Protein AF-A0A7C3H2G1-F1 (afdb_monomer_lite)

Sequence (149 aa):
TRTRERASVDFISQSWVSRDIPRLVERLEREGRLTHCLIVRAACCGQMPFVESALATKAGIGQRKAALMVHDSGPFGLRALCKQVGIPDMQFRLLHAAVVIYRDMEQKGTYLSKSKFQTLMLERVLSLPITFDESDFEYLLEKLDRVAA

pLDDT: mean 83.0, std 12.26, range [39.34, 94.31]

Foldseek 3Di:
DVPLLVVLLVLLVVCVVDPDLLVSLVVCVVVVNLDLLSLLLSLLQLVVLNNLSNLCVLLVHDSVQSSCLLQPPDLCSLVVSCVSSVPDPLSSVSNNQSSVQSVVVVVVPDPDDSLRSSLSSLVSSLPDPGDDDPSSNVSSVVVNVVSVD

Secondary structure (DSSP, 8-state):
-HHHHHHHHHHHHHHTT-S-HHHHHHHHHHTT---HHHHHHHHHTT-HHHHHHHHHHHHT--HHHHHHHHH-SSHHHHHHHHHHHT--HHHHHHHHHHHHHHHHHHHH-----HHHHHHHHHHHHHTSSSPPPHHHHHHHHHHHHHHH-

Radius of gyration: 14.27 Å; chains: 1; bounding box: 36×35×35 Å

Structure (mmCIF, N/CA/C/O backbone):
data_AF-A0A7C3H2G1-F1
#
_entry.id   AF-A0A7C3H2G1-F1
#
loop_
_atom_site.group_PDB
_atom_site.id
_atom_site.type_symbol
_atom_site.label_atom_id
_atom_site.label_alt_id
_atom_site.label_comp_id
_atom_site.label_asym_id
_atom_site.label_entity_id
_atom_site.label_seq_id
_atom_site.pdbx_PDB_ins_code
_atom_site.Cartn_x
_atom_site.Cartn_y
_atom_site.Cartn_z
_atom_site.occupancy
_atom_site.B_iso_or_equiv
_atom_site.auth_seq_id
_atom_site.auth_comp_id
_atom_site.auth_asym_id
_atom_site.auth_atom_id
_atom_site.pdbx_PDB_model_num
ATOM 1 N N . THR A 1 1 ? 0.326 23.002 8.383 1.00 45.81 1 THR A N 1
ATOM 2 C CA . THR A 1 1 ? -0.075 21.669 7.868 1.00 45.81 1 THR A CA 1
ATOM 3 C C . THR A 1 1 ? 1.095 20.731 7.551 1.00 45.81 1 THR A C 1
ATOM 5 O O . THR A 1 1 ? 0.904 19.532 7.689 1.00 45.81 1 THR A O 1
ATOM 8 N N . ARG A 1 2 ? 2.326 21.229 7.341 1.00 40.78 2 ARG A N 1
ATOM 9 C CA . ARG A 1 2 ? 3.581 20.464 7.104 1.00 40.78 2 ARG A CA 1
ATOM 10 C C . ARG A 1 2 ? 3.999 19.380 8.130 1.00 40.78 2 ARG A C 1
ATOM 12 O O . ARG A 1 2 ? 4.823 18.523 7.827 1.00 40.78 2 ARG A O 1
ATOM 19 N N . THR A 1 3 ? 3.488 19.410 9.366 1.00 39.34 3 THR A N 1
ATOM 20 C CA . THR A 1 3 ? 3.944 18.517 10.460 1.00 39.34 3 THR A CA 1
ATOM 21 C C . THR A 1 3 ? 3.274 17.135 10.446 1.00 39.34 3 THR A C 1
ATOM 23 O O . THR A 1 3 ? 3.861 16.168 10.926 1.00 39.34 3 THR A O 1
ATOM 26 N N . ARG A 1 4 ? 2.069 17.000 9.865 1.00 48.38 4 ARG A N 1
ATOM 27 C CA . ARG A 1 4 ? 1.400 15.688 9.705 1.00 48.38 4 ARG A CA 1
ATOM 28 C C . ARG A 1 4 ? 2.003 14.859 8.565 1.00 48.38 4 ARG A C 1
ATOM 30 O O . ARG A 1 4 ? 2.020 13.633 8.643 1.00 48.38 4 ARG A O 1
ATOM 37 N N . GLU A 1 5 ? 2.540 15.523 7.547 1.00 49.50 5 GLU A N 1
ATOM 38 C CA . GLU A 1 5 ? 3.101 14.875 6.356 1.00 49.50 5 GLU A CA 1
ATOM 39 C C . GLU A 1 5 ? 4.450 14.211 6.641 1.00 49.50 5 GLU A C 1
ATOM 41 O O . GLU A 1 5 ? 4.621 13.038 6.315 1.00 49.50 5 GLU A O 1
ATOM 46 N N . ARG A 1 6 ? 5.356 14.883 7.370 1.00 48.91 6 ARG A N 1
ATOM 47 C CA . ARG A 1 6 ? 6.645 14.290 7.783 1.00 48.91 6 ARG A CA 1
ATOM 48 C C . ARG A 1 6 ? 6.480 13.021 8.614 1.00 48.91 6 ARG A C 1
ATOM 50 O O . ARG A 1 6 ? 7.218 12.062 8.421 1.00 48.91 6 ARG A O 1
ATOM 57 N N . ALA A 1 7 ? 5.472 12.986 9.484 1.00 51.28 7 ALA A N 1
ATOM 58 C CA . ALA A 1 7 ? 5.191 11.802 10.284 1.00 51.28 7 ALA A CA 1
ATOM 59 C C . ALA A 1 7 ? 4.824 10.587 9.408 1.00 51.28 7 ALA A C 1
ATOM 61 O O . ALA A 1 7 ? 5.201 9.469 9.731 1.00 51.28 7 ALA A O 1
ATOM 62 N N . SER A 1 8 ? 4.145 10.797 8.274 1.00 52.31 8 SER A N 1
ATOM 63 C CA . SER A 1 8 ? 3.751 9.715 7.356 1.00 52.31 8 SER A CA 1
ATOM 64 C C . SER A 1 8 ? 4.949 9.102 6.615 1.00 52.31 8 SER A C 1
ATOM 66 O O . SER A 1 8 ? 4.978 7.889 6.397 1.00 52.31 8 SER A O 1
ATOM 68 N N . VAL A 1 9 ? 5.962 9.921 6.295 1.00 55.81 9 VAL A N 1
ATOM 69 C CA . VAL A 1 9 ? 7.225 9.482 5.664 1.00 55.81 9 VAL A CA 1
ATOM 70 C C . VAL A 1 9 ? 7.995 8.522 6.579 1.00 55.81 9 VAL A C 1
ATOM 72 O O . VAL A 1 9 ? 8.530 7.505 6.116 1.00 55.81 9 VAL A O 1
ATOM 75 N N . ASP A 1 10 ? 8.014 8.807 7.883 1.00 63.25 10 ASP A N 1
ATOM 76 C CA . ASP A 1 10 ? 8.674 7.952 8.870 1.00 63.25 10 ASP A CA 1
ATOM 77 C C . ASP A 1 10 ? 7.958 6.609 9.030 1.00 63.25 10 ASP A C 1
ATOM 79 O O . ASP A 1 10 ? 8.630 5.586 9.117 1.00 63.25 10 ASP A O 1
ATOM 83 N N . PHE A 1 11 ? 6.621 6.553 8.990 1.00 65.88 11 PHE A N 1
ATOM 84 C CA . PHE A 1 11 ? 5.900 5.286 9.194 1.00 65.88 11 PHE A CA 1
ATOM 85 C C . PHE A 1 11 ? 6.083 4.281 8.080 1.00 65.88 11 PHE A C 1
ATOM 87 O O . PHE A 1 11 ? 6.281 3.098 8.358 1.00 65.88 11 PHE A O 1
ATOM 94 N N . ILE A 1 12 ? 6.044 4.729 6.825 1.00 65.44 12 ILE A N 1
ATOM 95 C CA . ILE A 1 12 ? 6.283 3.820 5.705 1.00 65.44 12 ILE A CA 1
ATOM 96 C C . ILE A 1 12 ? 7.717 3.311 5.797 1.00 65.44 12 ILE A C 1
ATOM 98 O O . ILE A 1 12 ? 7.925 2.106 5.736 1.00 65.44 12 ILE A O 1
ATOM 102 N N . SER A 1 13 ? 8.688 4.182 6.077 1.00 66.12 13 SER A N 1
ATOM 103 C CA . SER A 1 13 ? 10.087 3.788 6.293 1.00 66.12 13 SER A CA 1
ATOM 104 C C . SER A 1 13 ? 10.243 2.797 7.464 1.00 66.12 13 SER A C 1
ATOM 106 O O . SER A 1 13 ? 10.898 1.769 7.311 1.00 66.12 13 SER A O 1
ATOM 108 N N . GLN A 1 14 ? 9.569 3.031 8.595 1.00 60.91 14 GLN A N 1
ATOM 109 C CA . GLN A 1 14 ? 9.540 2.123 9.750 1.00 60.91 14 GLN A CA 1
ATOM 110 C C . GLN A 1 14 ? 8.861 0.788 9.437 1.00 60.91 14 GLN A C 1
ATOM 112 O O . GLN A 1 14 ? 9.275 -0.236 9.973 1.00 60.91 14 GLN A O 1
ATOM 117 N N . SER A 1 15 ? 7.854 0.756 8.562 1.00 61.00 15 SER A N 1
ATOM 118 C CA . SER A 1 15 ? 7.170 -0.486 8.184 1.00 61.00 15 SER A CA 1
ATOM 119 C C . SER A 1 15 ? 8.086 -1.466 7.443 1.00 61.00 15 SER A C 1
ATOM 121 O O . SER A 1 15 ? 7.897 -2.672 7.565 1.00 61.00 15 SER A O 1
ATOM 123 N N . TRP A 1 16 ? 9.113 -0.971 6.742 1.00 59.59 16 TRP A N 1
ATOM 124 C CA . TRP A 1 16 ? 10.121 -1.807 6.078 1.00 59.59 16 TRP A CA 1
ATOM 125 C C . TRP A 1 16 ? 11.119 -2.444 7.054 1.00 59.59 16 TRP A C 1
ATOM 127 O O . TRP A 1 16 ? 11.763 -3.440 6.711 1.00 59.59 16 TRP A O 1
ATOM 137 N N . VAL A 1 17 ? 11.250 -1.868 8.254 1.00 62.00 17 VAL A N 1
ATOM 138 C CA . VAL A 1 17 ? 12.188 -2.288 9.310 1.00 62.00 17 VAL A CA 1
ATOM 139 C C . VAL A 1 17 ? 11.471 -3.039 10.439 1.00 62.00 17 VAL A C 1
ATOM 141 O O . VAL A 1 17 ? 12.076 -3.879 11.108 1.00 62.00 17 VAL A O 1
ATOM 144 N N . SER A 1 18 ? 10.180 -2.773 10.655 1.00 66.94 18 SER A N 1
ATOM 145 C CA . SER A 1 18 ? 9.389 -3.427 11.696 1.00 66.94 18 SER A CA 1
ATOM 146 C C . SER A 1 18 ? 9.255 -4.920 11.414 1.00 66.94 18 SER A C 1
ATOM 148 O O . SER A 1 18 ? 8.760 -5.331 10.367 1.00 66.94 18 SER A O 1
ATOM 150 N N . ARG A 1 19 ? 9.638 -5.739 12.397 1.00 63.50 19 ARG A N 1
ATOM 151 C CA . ARG A 1 19 ? 9.398 -7.189 12.370 1.00 63.50 19 ARG A CA 1
ATOM 152 C C . ARG A 1 19 ? 7.922 -7.549 12.559 1.00 63.50 19 ARG A C 1
ATOM 154 O O . ARG A 1 19 ? 7.539 -8.668 12.244 1.00 63.50 19 ARG A O 1
ATOM 161 N N . ASP A 1 20 ? 7.113 -6.620 13.072 1.00 80.81 20 ASP A N 1
ATOM 162 C CA . ASP A 1 20 ? 5.705 -6.842 13.400 1.00 80.81 20 ASP A CA 1
ATOM 163 C C . ASP A 1 20 ? 4.843 -5.714 12.813 1.00 80.81 20 ASP A C 1
ATOM 165 O O . ASP A 1 20 ? 4.631 -4.654 13.413 1.00 80.81 20 ASP A O 1
ATOM 169 N N . ILE A 1 21 ? 4.424 -5.915 11.564 1.00 85.56 21 ILE A N 1
ATOM 170 C CA . ILE A 1 21 ? 3.558 -4.992 10.824 1.00 85.56 21 ILE A CA 1
ATOM 171 C C . ILE A 1 21 ? 2.144 -4.929 11.431 1.00 85.56 21 ILE A C 1
ATOM 173 O O . ILE A 1 21 ? 1.655 -3.812 11.611 1.00 85.56 21 ILE A O 1
ATOM 177 N N . PRO A 1 22 ? 1.501 -6.049 11.820 1.00 85.56 22 PRO A N 1
ATOM 178 C CA . PRO A 1 22 ? 0.192 -6.016 12.473 1.00 85.56 22 PRO A CA 1
ATOM 179 C C . PRO A 1 22 ? 0.149 -5.114 13.711 1.00 85.56 22 PRO A C 1
ATOM 181 O O . PRO A 1 22 ? -0.700 -4.226 13.794 1.00 85.56 22 PRO A O 1
ATOM 184 N N . ARG A 1 23 ? 1.119 -5.243 14.629 1.00 86.38 23 ARG A N 1
ATOM 185 C CA . ARG A 1 23 ? 1.177 -4.385 15.828 1.00 86.38 23 ARG A CA 1
ATOM 186 C C . ARG A 1 23 ? 1.439 -2.914 15.513 1.00 86.38 23 ARG A C 1
ATOM 188 O O . ARG A 1 23 ? 1.025 -2.033 16.271 1.00 86.38 23 ARG A O 1
ATOM 195 N N . LEU A 1 24 ? 2.172 -2.619 14.438 1.00 86.25 24 LEU A N 1
ATOM 196 C CA . LEU A 1 24 ? 2.367 -1.242 13.978 1.00 86.25 24 LEU A CA 1
ATOM 197 C C . LEU A 1 24 ? 1.042 -0.649 13.484 1.00 86.25 24 LEU A C 1
ATOM 199 O O . LEU A 1 24 ? 0.695 0.464 13.871 1.00 86.25 24 LEU A O 1
ATOM 203 N N . VAL A 1 25 ? 0.291 -1.402 12.680 1.00 89.94 25 VAL A N 1
ATOM 204 C CA . VAL A 1 25 ? -1.012 -0.982 12.149 1.00 89.94 25 VAL A CA 1
ATOM 205 C C . VAL A 1 25 ? -2.031 -0.760 13.266 1.00 89.94 25 VAL A C 1
ATOM 207 O O . VAL A 1 25 ? -2.674 0.286 13.289 1.00 89.94 25 VAL A O 1
ATOM 210 N N . GLU A 1 26 ? -2.140 -1.682 14.225 1.00 89.12 26 GLU A N 1
ATOM 211 C CA . GLU A 1 26 ? -3.042 -1.535 15.380 1.00 89.12 26 GLU A CA 1
ATOM 212 C C . GLU A 1 26 ? -2.749 -0.263 16.178 1.00 89.12 26 GLU A C 1
ATOM 214 O O . GLU A 1 26 ? -3.657 0.470 16.573 1.00 89.12 26 GLU A O 1
ATOM 219 N N . ARG A 1 27 ? -1.463 0.035 16.387 1.00 87.62 27 ARG A N 1
ATOM 220 C CA . ARG A 1 27 ? -1.034 1.255 17.070 1.00 87.62 27 ARG A CA 1
ATOM 221 C C . ARG A 1 27 ? -1.425 2.504 16.285 1.00 87.62 27 ARG A C 1
ATOM 223 O O . ARG A 1 27 ? -1.947 3.441 16.881 1.00 87.62 27 ARG A O 1
ATOM 230 N N . LEU A 1 28 ? -1.199 2.509 14.971 1.00 88.31 28 LEU A N 1
ATOM 231 C CA . LEU A 1 28 ? -1.560 3.631 14.104 1.00 88.31 28 LEU A CA 1
ATOM 232 C C . LEU A 1 28 ? -3.072 3.860 14.064 1.00 88.31 28 LEU A C 1
ATOM 234 O O . LEU A 1 28 ? -3.499 5.012 14.080 1.00 88.31 28 LEU A O 1
ATOM 238 N N . GLU A 1 29 ? -3.878 2.798 14.043 1.00 89.69 29 GLU A N 1
ATOM 239 C CA . GLU A 1 29 ? -5.338 2.917 14.104 1.00 89.69 29 GLU A CA 1
ATOM 240 C C . GLU A 1 29 ? -5.782 3.480 15.458 1.00 89.69 29 GLU A C 1
ATOM 242 O O . GLU A 1 29 ? -6.544 4.445 15.498 1.00 89.69 29 GLU A O 1
ATOM 247 N N . ARG A 1 30 ? -5.238 2.963 16.570 1.00 89.00 30 ARG A N 1
ATOM 248 C CA . ARG A 1 30 ? -5.543 3.456 17.924 1.00 89.00 30 ARG A CA 1
ATOM 249 C C . ARG A 1 30 ? -5.158 4.924 18.122 1.00 89.00 30 ARG A C 1
ATOM 251 O O . ARG A 1 30 ? -5.831 5.641 18.853 1.00 89.00 30 ARG A O 1
ATOM 258 N N . GLU A 1 31 ? -4.080 5.372 17.486 1.00 88.38 31 GLU A N 1
ATOM 259 C CA . GLU A 1 31 ? -3.632 6.769 17.514 1.00 88.38 31 GLU A CA 1
ATOM 260 C C . GLU A 1 31 ? -4.391 7.672 16.517 1.00 88.38 31 GLU A C 1
ATOM 262 O O . GLU A 1 31 ? -4.139 8.876 16.479 1.00 88.38 31 GLU A O 1
ATOM 267 N N . GLY A 1 32 ? -5.295 7.126 15.691 1.00 85.81 32 GLY A N 1
ATOM 268 C CA . GLY A 1 32 ? -6.013 7.882 14.656 1.00 85.81 32 GLY A CA 1
ATOM 269 C C . GLY A 1 32 ? -5.119 8.337 13.494 1.00 85.81 32 GLY A C 1
ATOM 270 O O . GLY A 1 32 ? -5.404 9.330 12.825 1.00 85.81 32 GLY A O 1
ATOM 271 N N . ARG A 1 33 ? -4.002 7.638 13.271 1.00 88.00 33 ARG A N 1
ATOM 272 C CA . ARG A 1 33 ? -2.953 7.978 12.293 1.00 88.00 33 ARG A CA 1
ATOM 273 C C . ARG A 1 33 ? -2.957 7.076 11.067 1.00 88.00 33 ARG A C 1
ATOM 275 O O . ARG A 1 33 ? -2.256 7.370 10.101 1.00 88.00 33 ARG A O 1
ATOM 282 N N . LEU A 1 34 ? -3.739 6.001 11.085 1.00 88.44 34 LEU A N 1
ATOM 283 C CA . LEU A 1 34 ? -3.952 5.139 9.929 1.00 88.44 34 LEU A CA 1
ATOM 284 C C . LEU A 1 34 ? -4.964 5.783 8.967 1.00 88.44 34 LEU A C 1
ATOM 286 O O . LEU A 1 34 ? -6.148 5.443 8.932 1.00 88.44 34 LEU A O 1
ATOM 290 N N . THR A 1 35 ? -4.488 6.768 8.208 1.00 89.69 35 THR A N 1
ATOM 291 C CA . THR A 1 35 ? -5.292 7.491 7.216 1.00 89.69 35 THR A CA 1
ATOM 292 C C . THR A 1 35 ? -5.363 6.732 5.893 1.00 89.69 35 THR A C 1
ATOM 294 O O . THR A 1 35 ? -4.478 5.940 5.566 1.00 89.69 35 THR A O 1
ATOM 297 N N . HIS A 1 36 ? -6.391 7.004 5.083 1.00 89.94 36 HIS A N 1
ATOM 298 C CA . HIS A 1 36 ? -6.498 6.417 3.743 1.00 89.94 36 HIS A CA 1
ATOM 299 C C . HIS A 1 36 ? -5.307 6.803 2.854 1.00 89.94 36 HIS A C 1
ATOM 301 O O . HIS A 1 36 ? -4.728 5.933 2.209 1.00 89.94 36 HIS A O 1
ATOM 307 N N . CYS A 1 37 ? -4.855 8.061 2.916 1.00 87.00 37 CYS A N 1
ATOM 308 C CA . CYS A 1 37 ? -3.643 8.517 2.230 1.00 87.00 37 CYS A CA 1
ATOM 309 C C . CYS A 1 37 ? -2.402 7.702 2.625 1.00 87.00 37 CYS A C 1
ATOM 311 O O . CYS A 1 37 ? -1.607 7.349 1.760 1.00 87.00 37 CYS A O 1
ATOM 313 N N . LEU A 1 38 ? -2.239 7.346 3.908 1.00 87.75 38 LEU A N 1
ATOM 314 C CA . LEU A 1 38 ? -1.108 6.524 4.354 1.00 87.75 38 LEU A CA 1
ATOM 315 C C . LEU A 1 38 ? -1.138 5.125 3.724 1.00 87.75 38 LEU A C 1
ATOM 317 O O . LEU A 1 38 ? -0.099 4.626 3.296 1.00 87.75 38 LEU A O 1
ATOM 321 N N . ILE A 1 39 ? -2.321 4.511 3.634 1.00 90.56 39 ILE A N 1
ATOM 322 C CA . ILE A 1 39 ? -2.507 3.194 3.005 1.00 90.56 39 ILE A CA 1
ATOM 323 C C . ILE A 1 39 ? -2.142 3.260 1.519 1.00 90.56 39 ILE A C 1
ATOM 325 O O . ILE A 1 39 ? -1.391 2.418 1.030 1.00 90.56 39 ILE A O 1
ATOM 329 N N . VAL A 1 40 ? -2.622 4.285 0.811 1.00 90.06 40 VAL A N 1
ATOM 330 C CA . VAL A 1 40 ? -2.337 4.478 -0.617 1.00 90.06 40 VAL A CA 1
ATOM 331 C C . VAL A 1 40 ? -0.843 4.707 -0.849 1.00 90.06 40 VAL A C 1
ATOM 333 O O . VAL A 1 40 ? -0.236 4.020 -1.664 1.00 90.06 40 VAL A O 1
ATOM 336 N N . ARG A 1 41 ? -0.212 5.599 -0.077 1.00 89.19 41 ARG A N 1
ATOM 337 C CA . ARG A 1 41 ? 1.233 5.869 -0.166 1.00 89.19 41 ARG A CA 1
ATOM 338 C C . ARG A 1 41 ? 2.075 4.626 0.120 1.00 89.19 41 ARG A C 1
ATOM 340 O O . ARG A 1 41 ? 3.087 4.410 -0.547 1.00 89.19 41 ARG A O 1
ATOM 347 N N . ALA A 1 42 ? 1.662 3.795 1.078 1.00 90.31 42 ALA A N 1
ATOM 348 C CA . ALA A 1 42 ? 2.330 2.529 1.368 1.00 90.31 42 ALA A CA 1
ATOM 349 C C . ALA A 1 42 ? 2.243 1.557 0.179 1.00 90.31 42 ALA A C 1
ATOM 351 O O . ALA A 1 42 ? 3.250 0.934 -0.164 1.00 90.31 42 ALA A O 1
ATOM 352 N N . ALA A 1 43 ? 1.087 1.486 -0.489 1.00 91.75 43 ALA A N 1
ATOM 353 C CA . ALA A 1 43 ? 0.914 0.690 -1.703 1.00 91.75 43 ALA A CA 1
ATOM 354 C C . ALA A 1 43 ? 1.797 1.196 -2.850 1.00 91.75 43 ALA A C 1
ATOM 356 O O . ALA A 1 43 ? 2.483 0.399 -3.483 1.00 91.75 43 ALA A O 1
ATOM 357 N N . CYS A 1 44 ? 1.862 2.514 -3.067 1.00 90.50 44 CYS A N 1
ATOM 358 C CA . CYS A 1 44 ? 2.732 3.111 -4.086 1.00 90.50 44 CYS A CA 1
ATOM 359 C C . CYS A 1 44 ? 4.222 2.836 -3.834 1.00 90.50 44 CYS A C 1
ATOM 361 O O . CYS A 1 44 ? 5.006 2.769 -4.771 1.00 90.50 44 CYS A O 1
ATOM 363 N N . CYS A 1 45 ? 4.614 2.646 -2.572 1.00 88.62 45 CYS A N 1
ATOM 364 C CA . CYS A 1 45 ? 5.968 2.234 -2.205 1.00 88.62 45 CYS A CA 1
ATOM 365 C C . CYS A 1 45 ? 6.217 0.723 -2.369 1.00 88.62 45 CYS A C 1
ATOM 367 O O . CYS A 1 45 ? 7.350 0.288 -2.187 1.00 88.62 45 CYS A O 1
ATOM 369 N N . GLY A 1 46 ? 5.187 -0.081 -2.646 1.00 88.62 46 GLY A N 1
ATOM 370 C CA . GLY A 1 46 ? 5.277 -1.541 -2.724 1.00 88.62 46 GLY A CA 1
ATOM 371 C C . GLY A 1 46 ? 5.164 -2.268 -1.384 1.00 88.62 46 GLY A C 1
ATOM 372 O O . GLY A 1 46 ? 5.456 -3.459 -1.322 1.00 88.62 46 GLY A O 1
ATOM 373 N N . GLN A 1 47 ? 4.744 -1.595 -0.307 1.00 89.38 47 GLN A N 1
ATOM 374 C CA . GLN A 1 47 ? 4.628 -2.219 1.013 1.00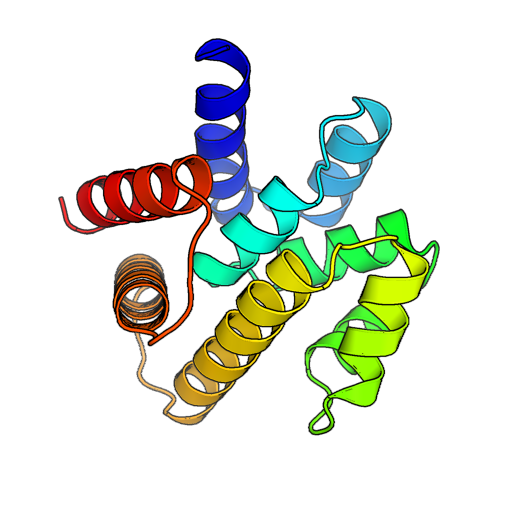 89.38 47 GLN A CA 1
ATOM 375 C C . GLN A 1 47 ? 3.280 -2.930 1.194 1.00 89.38 47 GLN A C 1
ATOM 377 O O . GLN A 1 47 ? 2.435 -2.533 2.002 1.00 89.38 47 GLN A O 1
ATOM 382 N N . MET A 1 48 ? 3.080 -4.014 0.451 1.00 90.62 48 MET A N 1
ATOM 383 C CA . MET A 1 48 ? 1.823 -4.767 0.470 1.00 90.62 48 MET A CA 1
ATOM 384 C C . MET A 1 48 ? 1.455 -5.387 1.825 1.00 90.62 48 MET A C 1
ATOM 386 O O . MET A 1 48 ? 0.301 -5.229 2.227 1.00 90.62 48 MET A O 1
ATOM 390 N N . PRO A 1 49 ? 2.390 -5.951 2.617 1.00 89.94 49 PRO A N 1
ATOM 391 C CA . PRO A 1 49 ? 2.045 -6.491 3.935 1.00 89.94 49 PRO A CA 1
ATOM 392 C C . PRO A 1 49 ? 1.437 -5.449 4.891 1.00 89.94 49 PRO A C 1
ATOM 394 O O . PRO A 1 49 ? 0.581 -5.771 5.720 1.00 89.94 49 PRO A O 1
ATOM 397 N N . PHE A 1 50 ? 1.850 -4.179 4.768 1.00 91.06 50 PHE A N 1
ATOM 398 C CA . PHE A 1 50 ? 1.251 -3.073 5.520 1.00 91.06 50 PHE A CA 1
ATOM 399 C C . PHE A 1 50 ? -0.149 -2.745 5.013 1.00 91.06 50 PHE A C 1
ATOM 401 O O . PHE A 1 50 ? -1.055 -2.586 5.823 1.00 91.06 50 PHE A O 1
ATOM 408 N N . VAL A 1 51 ? -0.338 -2.670 3.694 1.00 92.38 51 VAL A N 1
ATOM 409 C CA . VAL A 1 51 ? -1.637 -2.376 3.068 1.00 92.38 51 VAL A CA 1
ATOM 410 C C . VAL A 1 51 ? -2.676 -3.429 3.446 1.00 92.38 51 VAL A C 1
ATOM 412 O O . VAL A 1 51 ? -3.780 -3.084 3.858 1.00 92.38 51 VAL A O 1
ATOM 415 N N . GLU A 1 52 ? -2.312 -4.708 3.373 1.00 93.25 52 GLU A N 1
ATOM 416 C CA . GLU A 1 52 ? -3.177 -5.829 3.749 1.00 93.25 52 GLU A CA 1
ATOM 417 C C . GLU A 1 52 ? -3.579 -5.757 5.221 1.00 93.25 52 GLU A C 1
ATOM 419 O O . GLU A 1 52 ? -4.762 -5.858 5.546 1.00 93.25 52 GLU A O 1
ATOM 424 N N . SER A 1 53 ? -2.604 -5.527 6.105 1.00 92.62 53 SER A N 1
ATOM 425 C CA . SER A 1 53 ? -2.848 -5.392 7.542 1.00 92.62 53 SER A CA 1
ATOM 426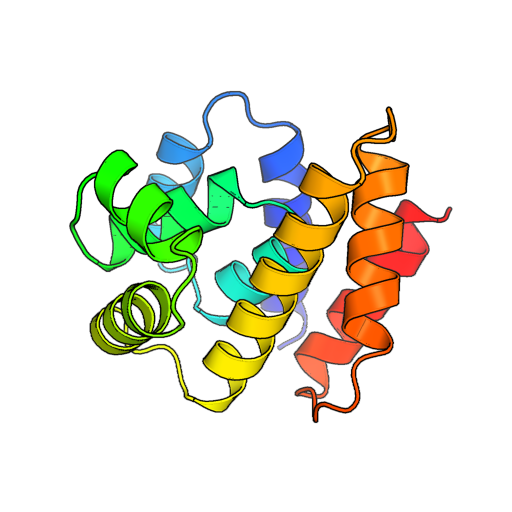 C C . SER A 1 53 ? -3.715 -4.169 7.846 1.00 92.62 53 SER A C 1
ATOM 428 O O . SER A 1 53 ? -4.666 -4.265 8.614 1.00 92.62 53 SER A O 1
ATOM 430 N N . ALA A 1 54 ? -3.443 -3.032 7.203 1.00 92.69 54 ALA A N 1
ATOM 431 C CA . ALA A 1 54 ? -4.203 -1.801 7.368 1.00 92.69 54 ALA A CA 1
ATOM 432 C C . ALA A 1 54 ? -5.661 -1.966 6.938 1.00 92.69 54 ALA A C 1
ATOM 434 O O . ALA A 1 54 ? -6.570 -1.626 7.693 1.00 92.69 54 ALA A O 1
ATOM 435 N N . LEU A 1 55 ? -5.897 -2.527 5.753 1.00 93.25 55 LEU A N 1
ATOM 436 C CA . LEU A 1 55 ? -7.249 -2.771 5.265 1.00 93.25 55 LEU A CA 1
ATOM 437 C C . LEU A 1 55 ? -7.972 -3.824 6.114 1.00 93.25 55 LEU A C 1
ATOM 439 O O . LEU A 1 55 ? -9.158 -3.655 6.381 1.00 93.25 55 LEU A O 1
ATOM 443 N N . ALA A 1 56 ? -7.271 -4.859 6.590 1.00 94.31 56 ALA A N 1
ATOM 444 C CA . ALA A 1 56 ? -7.827 -5.848 7.512 1.00 94.31 56 ALA A CA 1
ATOM 445 C C . ALA A 1 56 ? -8.320 -5.195 8.811 1.00 94.31 56 ALA A C 1
ATOM 447 O O . ALA A 1 56 ? -9.477 -5.382 9.190 1.00 94.31 56 ALA A O 1
ATOM 448 N N . THR A 1 57 ? -7.470 -4.383 9.448 1.00 93.44 57 THR A N 1
ATOM 449 C CA . THR A 1 57 ? -7.796 -3.672 10.689 1.00 93.44 57 THR A CA 1
ATOM 450 C C . THR A 1 57 ? -8.958 -2.704 10.487 1.00 93.44 57 THR A C 1
ATOM 452 O O . THR A 1 57 ? -9.910 -2.747 11.261 1.00 93.44 57 THR A O 1
ATOM 455 N N . LYS A 1 58 ? -8.943 -1.878 9.430 1.00 92.62 58 LYS A N 1
ATOM 456 C CA . LYS A 1 58 ? -10.021 -0.899 9.201 1.00 92.62 58 LYS A CA 1
ATOM 457 C C . LYS A 1 58 ? -11.347 -1.533 8.786 1.00 92.62 58 LYS A C 1
ATOM 459 O O . LYS A 1 58 ? -12.399 -0.995 9.109 1.00 92.62 58 LYS A O 1
ATOM 464 N N . ALA A 1 59 ? -11.317 -2.658 8.072 1.00 92.00 59 ALA A N 1
ATOM 465 C CA . ALA A 1 59 ? -12.528 -3.377 7.680 1.00 92.00 59 ALA A CA 1
ATOM 466 C C . ALA A 1 59 ? -13.031 -4.350 8.763 1.00 92.00 59 ALA A C 1
ATOM 468 O O . ALA A 1 59 ? -14.122 -4.899 8.617 1.00 92.00 59 ALA A O 1
ATOM 469 N N . GLY A 1 60 ? -12.257 -4.598 9.825 1.00 92.44 60 GLY A N 1
ATOM 470 C CA . GLY A 1 60 ? -12.603 -5.580 10.855 1.00 92.44 60 GLY A CA 1
ATOM 471 C C . GLY A 1 60 ? -12.640 -7.019 10.329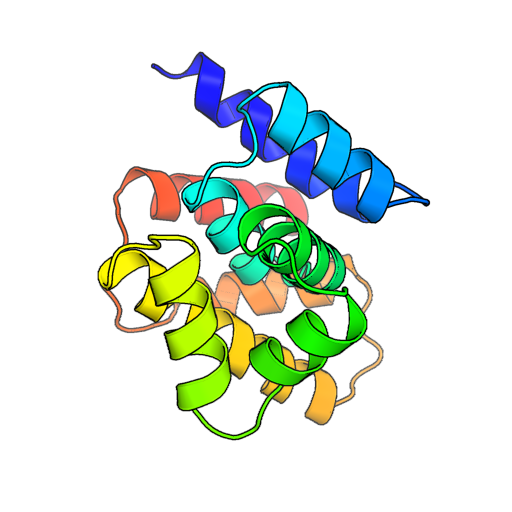 1.00 92.44 60 GLY A C 1
ATOM 472 O O . GLY A 1 60 ? -13.450 -7.826 10.780 1.00 92.44 60 GLY A O 1
ATOM 473 N N . ILE A 1 61 ? -11.798 -7.346 9.343 1.00 93.25 61 ILE A N 1
ATOM 474 C CA . ILE A 1 61 ? -11.710 -8.688 8.748 1.00 93.25 61 ILE A CA 1
ATOM 475 C C . ILE A 1 61 ? -10.355 -9.333 9.050 1.00 93.25 61 ILE A C 1
ATOM 477 O O . ILE A 1 61 ? -9.373 -8.657 9.337 1.00 93.25 61 ILE A O 1
ATOM 481 N N . GLY A 1 62 ? -10.274 -10.661 8.949 1.00 91.25 62 GLY A N 1
ATOM 482 C CA . GLY A 1 62 ? -9.004 -11.370 9.122 1.00 91.25 62 GLY A CA 1
ATOM 483 C C . GLY A 1 62 ? -7.979 -11.022 8.033 1.00 91.25 62 GLY A C 1
ATOM 484 O O . GLY A 1 62 ? -8.337 -10.890 6.861 1.00 91.25 62 GLY A O 1
ATOM 485 N N . GLN A 1 63 ? -6.693 -10.963 8.399 1.00 88.50 63 GLN A N 1
ATOM 486 C CA . GLN A 1 63 ? -5.583 -10.622 7.491 1.00 88.50 63 GLN A CA 1
ATOM 487 C C . GLN A 1 63 ? -5.559 -11.477 6.224 1.00 88.50 63 GLN A C 1
ATOM 489 O O . GLN A 1 63 ? -5.453 -10.952 5.123 1.00 88.50 63 GLN A O 1
ATOM 494 N N . ARG A 1 64 ? -5.757 -12.795 6.360 1.00 89.00 64 ARG A N 1
ATOM 495 C CA . ARG A 1 64 ? -5.801 -13.712 5.213 1.00 89.00 64 ARG A CA 1
ATOM 496 C C . ARG A 1 64 ? -6.915 -13.357 4.225 1.00 89.00 64 ARG A C 1
ATOM 498 O O . ARG A 1 64 ? -6.723 -13.479 3.022 1.00 89.00 64 ARG A O 1
ATOM 505 N N . LYS A 1 65 ? -8.071 -12.905 4.723 1.00 90.19 65 LYS A N 1
ATOM 506 C CA . LYS A 1 65 ? -9.191 -12.474 3.877 1.00 90.19 65 LYS A CA 1
ATOM 507 C C . LYS A 1 65 ? -8.862 -11.159 3.171 1.00 90.19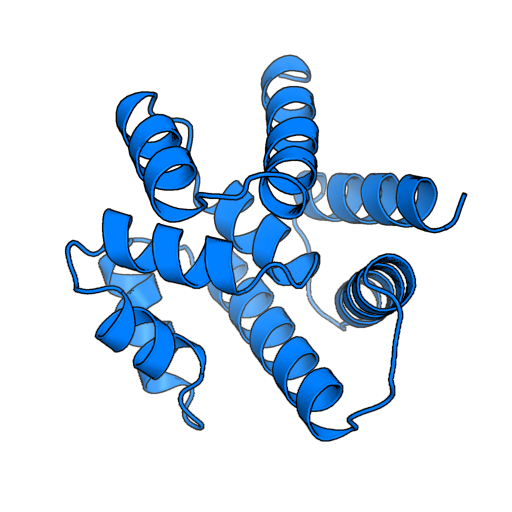 65 LYS A C 1
ATOM 509 O O . LYS A 1 65 ? -9.115 -11.051 1.978 1.00 90.19 65 LYS A O 1
ATOM 514 N N . ALA A 1 66 ? -8.270 -10.198 3.880 1.00 91.38 66 ALA A N 1
ATOM 515 C CA . ALA A 1 66 ? -7.828 -8.943 3.278 1.00 91.38 66 ALA A CA 1
ATOM 516 C C . ALA A 1 66 ? -6.775 -9.179 2.185 1.00 91.38 66 ALA A C 1
ATOM 518 O O . ALA A 1 66 ? -6.943 -8.678 1.080 1.00 91.38 66 ALA A O 1
ATOM 519 N N . ALA A 1 67 ? -5.762 -10.008 2.449 1.00 90.12 67 ALA A N 1
ATOM 520 C CA . ALA A 1 67 ? -4.737 -10.371 1.473 1.00 90.12 67 ALA A CA 1
ATOM 521 C C . ALA A 1 67 ? -5.338 -11.001 0.208 1.00 90.12 67 ALA A C 1
ATOM 523 O O . ALA A 1 67 ? -4.998 -10.598 -0.901 1.00 90.12 67 ALA A O 1
ATOM 524 N N . LEU A 1 68 ? -6.299 -11.921 0.364 1.00 90.88 68 LEU A N 1
ATOM 525 C CA . LEU A 1 68 ? -7.023 -12.495 -0.772 1.00 90.88 68 LEU A CA 1
ATOM 526 C C . LEU A 1 68 ? -7.776 -11.430 -1.572 1.00 90.88 68 LEU A C 1
ATOM 528 O O . LEU A 1 68 ? -7.698 -11.440 -2.789 1.00 90.88 68 LEU A O 1
ATOM 532 N N . MET A 1 69 ? -8.478 -10.505 -0.913 1.00 90.56 69 MET A N 1
ATOM 533 C CA . MET A 1 69 ? -9.234 -9.446 -1.596 1.00 90.56 69 MET A CA 1
ATOM 534 C C . MET A 1 69 ? -8.331 -8.419 -2.290 1.00 90.56 69 MET A C 1
ATOM 536 O O . MET A 1 69 ? -8.719 -7.873 -3.320 1.00 90.56 69 MET A O 1
ATOM 540 N N . VAL A 1 70 ? -7.154 -8.143 -1.725 1.00 89.75 70 VAL A N 1
ATOM 541 C CA . VAL A 1 70 ? -6.165 -7.210 -2.280 1.00 89.75 70 VAL A CA 1
ATOM 542 C C . VAL A 1 70 ? -5.490 -7.804 -3.513 1.00 89.75 70 VAL A C 1
ATOM 544 O O . VAL A 1 70 ? -5.368 -7.117 -4.522 1.00 89.75 70 VAL A O 1
ATOM 547 N N . HIS A 1 71 ? -5.091 -9.075 -3.454 1.00 87.31 71 HIS A N 1
ATOM 548 C CA . HIS A 1 71 ? -4.390 -9.754 -4.551 1.00 87.31 71 HIS A CA 1
ATOM 549 C C . HIS A 1 71 ? -5.313 -10.499 -5.515 1.00 87.31 71 HIS A C 1
ATOM 551 O O . HIS A 1 71 ? -4.827 -11.134 -6.455 1.00 87.31 71 HIS A O 1
ATOM 557 N N . ASP A 1 72 ? -6.629 -10.422 -5.308 1.00 83.69 72 ASP A N 1
ATOM 558 C CA . ASP A 1 72 ? -7.606 -11.041 -6.196 1.00 83.69 72 ASP A CA 1
ATOM 559 C C . ASP A 1 72 ? -7.394 -10.569 -7.641 1.00 83.69 72 ASP A C 1
ATOM 561 O O . ASP A 1 72 ? -7.042 -9.420 -7.916 1.00 83.69 72 ASP A O 1
ATOM 565 N N . SER A 1 73 ? -7.572 -11.471 -8.601 1.00 65.12 73 SER A N 1
ATOM 566 C CA . SER A 1 73 ? -7.362 -11.155 -10.020 1.00 65.12 73 SER A CA 1
ATOM 567 C C . SER A 1 73 ? -8.446 -10.240 -10.589 1.00 65.12 73 SER A C 1
ATOM 569 O O . SER A 1 73 ? -8.230 -9.625 -11.630 1.00 65.12 73 SER A O 1
ATOM 571 N N . GLY A 1 74 ? -9.582 -10.110 -9.898 1.00 70.69 74 GLY A N 1
ATOM 572 C CA . GLY A 1 74 ? -10.652 -9.183 -10.248 1.00 70.69 74 GLY A CA 1
ATOM 573 C C . GLY A 1 74 ? -10.604 -7.857 -9.471 1.00 70.69 74 GLY A C 1
ATOM 574 O O . GLY A 1 74 ? -10.156 -7.811 -8.327 1.00 70.69 74 GLY A O 1
ATOM 575 N N . PRO A 1 75 ? -11.171 -6.769 -10.028 1.00 69.50 75 PRO A N 1
ATOM 576 C CA . PRO A 1 75 ? -11.243 -5.474 -9.344 1.00 69.50 75 PRO A CA 1
ATOM 577 C C . PRO A 1 75 ? -12.251 -5.462 -8.180 1.00 69.50 75 PRO A C 1
ATOM 579 O O . PRO A 1 75 ? -12.297 -4.509 -7.401 1.00 69.50 75 PRO A O 1
ATOM 582 N N . PHE A 1 76 ? -13.106 -6.484 -8.072 1.00 82.75 76 PHE A N 1
ATOM 583 C CA . PHE A 1 76 ? -14.246 -6.490 -7.157 1.00 82.75 76 PHE A CA 1
ATOM 584 C C . PHE A 1 76 ? -13.850 -6.693 -5.695 1.00 82.75 76 PHE A C 1
ATOM 586 O O . PHE A 1 76 ? -14.437 -6.037 -4.836 1.00 82.75 76 PHE A O 1
ATOM 593 N N . GLY A 1 77 ? -12.846 -7.534 -5.414 1.00 86.31 77 GLY A N 1
ATOM 594 C CA . GLY A 1 77 ? -12.348 -7.765 -4.056 1.00 86.31 77 GLY A CA 1
ATOM 595 C C . GLY A 1 77 ? -11.829 -6.471 -3.433 1.00 86.31 77 GLY A C 1
ATOM 596 O O . GLY A 1 77 ? -12.385 -5.974 -2.451 1.00 86.31 77 GLY A O 1
ATOM 597 N N . LEU A 1 78 ? -10.831 -5.857 -4.070 1.00 89.06 78 LEU A N 1
ATOM 598 C CA . LEU A 1 78 ? -10.257 -4.600 -3.600 1.00 89.06 78 LEU A CA 1
ATOM 599 C C . LEU A 1 78 ? -11.301 -3.477 -3.553 1.00 89.06 78 LEU A C 1
ATOM 601 O O . LEU A 1 78 ? -11.355 -2.731 -2.579 1.00 89.06 78 LEU A O 1
ATOM 605 N N . ARG A 1 79 ? -12.182 -3.367 -4.558 1.00 90.44 79 ARG A N 1
ATOM 606 C CA . ARG A 1 79 ? -13.218 -2.321 -4.576 1.00 90.44 79 ARG A CA 1
ATOM 607 C C . ARG A 1 79 ? -14.226 -2.469 -3.441 1.00 90.44 79 ARG A C 1
ATOM 609 O O . ARG A 1 79 ? -14.599 -1.463 -2.842 1.00 90.44 79 ARG A O 1
ATOM 616 N N . ALA A 1 80 ? -14.673 -3.688 -3.143 1.00 90.81 80 ALA A N 1
ATOM 617 C CA . ALA A 1 80 ? -15.583 -3.942 -2.029 1.00 90.81 80 ALA A CA 1
ATOM 618 C C . ALA A 1 80 ? -14.930 -3.575 -0.690 1.00 90.81 80 ALA A C 1
ATOM 620 O O . ALA A 1 80 ? -15.549 -2.900 0.132 1.00 90.81 80 ALA A O 1
ATOM 621 N N . LEU A 1 81 ? -13.657 -3.940 -0.517 1.00 91.19 81 LEU A N 1
ATOM 622 C CA . LEU A 1 81 ? -12.884 -3.623 0.680 1.00 91.19 81 LEU A CA 1
ATOM 623 C C . LEU A 1 81 ? -12.690 -2.109 0.852 1.00 91.19 81 LEU A C 1
ATOM 625 O O . LEU A 1 81 ? -12.959 -1.562 1.919 1.00 91.19 81 LEU A O 1
ATOM 629 N N . CYS A 1 82 ? -12.308 -1.409 -0.216 1.00 91.69 82 CYS A N 1
ATOM 630 C CA . CYS A 1 82 ? -12.140 0.043 -0.206 1.00 91.69 82 CYS A CA 1
ATOM 631 C C . CYS A 1 82 ? -13.448 0.779 0.095 1.00 91.69 82 CYS A C 1
ATOM 633 O O . CYS A 1 82 ? -13.441 1.725 0.882 1.00 91.69 82 CYS A O 1
ATOM 635 N N . LYS A 1 83 ? -14.578 0.319 -0.458 1.00 91.94 83 LYS A N 1
ATOM 636 C CA . LYS A 1 83 ? -15.903 0.866 -0.130 1.00 91.94 83 LYS A CA 1
ATOM 637 C C . LYS A 1 83 ? -16.261 0.670 1.341 1.00 91.94 83 LYS A C 1
ATOM 639 O O . LYS A 1 83 ? -16.754 1.603 1.961 1.00 91.94 83 LYS A O 1
ATOM 644 N N . GLN A 1 84 ? -15.988 -0.508 1.900 1.00 91.44 84 GLN A N 1
ATOM 645 C CA . GLN A 1 84 ? -16.251 -0.801 3.311 1.00 91.44 84 GLN A CA 1
ATOM 646 C C . GLN A 1 84 ? -15.428 0.093 4.253 1.00 91.44 84 GLN A C 1
ATOM 648 O O . GLN A 1 84 ? -15.929 0.523 5.286 1.00 91.44 84 GLN A O 1
ATOM 653 N N . VAL A 1 85 ? -14.183 0.402 3.883 1.00 92.19 85 VAL A N 1
ATOM 654 C CA . VAL A 1 85 ? -13.274 1.263 4.662 1.00 92.19 85 VAL A CA 1
ATOM 655 C C . VAL A 1 85 ? -13.501 2.764 4.388 1.00 92.19 85 VAL A C 1
ATOM 657 O O . VAL A 1 85 ? -12.918 3.616 5.060 1.00 92.19 85 VAL A O 1
ATOM 660 N N . GLY A 1 86 ? -14.352 3.113 3.418 1.00 92.06 86 GLY A N 1
ATOM 661 C CA . GLY A 1 86 ? -14.658 4.499 3.055 1.00 92.06 86 GLY A CA 1
ATOM 662 C C . GLY A 1 86 ? -13.548 5.203 2.268 1.00 92.06 86 GLY A C 1
ATOM 663 O O . GLY A 1 86 ? -13.410 6.418 2.373 1.00 92.06 86 GLY A O 1
ATOM 664 N N . ILE A 1 87 ? -12.740 4.461 1.504 1.00 90.12 87 ILE A N 1
ATOM 665 C CA . ILE A 1 87 ? -11.711 5.041 0.630 1.00 90.12 87 ILE A CA 1
ATOM 666 C C . ILE A 1 87 ? -12.395 5.759 -0.553 1.00 90.12 87 ILE A C 1
ATOM 668 O O . ILE A 1 87 ? -13.174 5.121 -1.267 1.00 90.12 87 ILE A O 1
ATOM 672 N N . PRO A 1 88 ? -12.095 7.049 -0.806 1.00 89.56 88 PRO A N 1
ATOM 673 C CA . PRO A 1 88 ? -12.625 7.789 -1.951 1.00 89.56 88 PRO A CA 1
ATOM 674 C C . PRO A 1 88 ? -12.229 7.180 -3.303 1.00 89.56 88 PRO A C 1
ATOM 676 O O . PRO A 1 88 ? -11.132 6.644 -3.456 1.00 89.56 88 PRO A O 1
ATOM 679 N N . ASP A 1 89 ? -13.068 7.356 -4.329 1.00 87.12 89 ASP A N 1
ATOM 680 C CA . ASP A 1 89 ? -12.849 6.768 -5.662 1.00 87.12 89 ASP A CA 1
ATOM 681 C C . ASP A 1 89 ? -11.508 7.168 -6.304 1.00 87.12 89 ASP A C 1
ATOM 683 O O . ASP A 1 89 ? -10.881 6.358 -6.989 1.00 87.12 89 ASP A O 1
ATOM 687 N N . MET A 1 90 ? -11.043 8.402 -6.077 1.00 85.31 90 MET A N 1
ATOM 688 C CA . MET A 1 90 ? -9.737 8.862 -6.568 1.00 85.31 90 MET A CA 1
ATOM 689 C C . MET A 1 90 ? -8.588 8.054 -5.945 1.00 85.31 90 MET A C 1
ATOM 691 O O . MET A 1 90 ? -7.738 7.525 -6.658 1.00 85.31 90 MET A O 1
ATOM 695 N N . GLN A 1 91 ? -8.608 7.888 -4.621 1.00 87.06 91 GLN A N 1
ATOM 696 C CA . GLN A 1 91 ? -7.613 7.110 -3.880 1.00 87.06 91 GLN A CA 1
ATOM 697 C C . GLN A 1 91 ? -7.697 5.616 -4.205 1.00 87.06 91 GLN A C 1
ATOM 699 O O . GLN A 1 91 ? -6.672 4.943 -4.287 1.00 87.06 91 GLN A O 1
ATOM 704 N N . PHE A 1 92 ? -8.904 5.103 -4.460 1.00 90.06 92 PHE A N 1
ATOM 705 C CA . PHE A 1 92 ? -9.098 3.739 -4.939 1.00 90.06 92 PHE A CA 1
ATOM 706 C C . PHE A 1 92 ? -8.399 3.500 -6.281 1.00 90.06 92 PHE A C 1
ATOM 708 O O . PHE A 1 92 ? -7.736 2.477 -6.426 1.00 90.06 92 PHE A O 1
ATOM 715 N N . ARG A 1 93 ? -8.503 4.425 -7.250 1.00 89.19 93 ARG A N 1
ATOM 716 C CA . ARG A 1 93 ? -7.817 4.279 -8.549 1.00 89.19 93 ARG A CA 1
ATOM 717 C C . ARG A 1 93 ? -6.305 4.175 -8.380 1.00 89.19 93 ARG A C 1
ATOM 719 O O . ARG A 1 93 ? -5.696 3.297 -8.986 1.00 89.19 93 ARG A O 1
ATOM 726 N N . LEU A 1 94 ? -5.728 5.031 -7.537 1.00 89.50 94 LEU A N 1
ATOM 727 C CA . LEU A 1 94 ? -4.294 5.025 -7.257 1.00 89.50 94 LEU A CA 1
ATOM 728 C C . LEU A 1 94 ? -3.864 3.732 -6.544 1.00 89.50 94 LEU A C 1
ATOM 730 O O . LEU A 1 94 ? -2.920 3.075 -6.976 1.00 89.50 94 LEU A O 1
ATOM 734 N N . LEU A 1 95 ? -4.606 3.312 -5.515 1.00 91.12 95 LEU A N 1
ATOM 735 C CA . LEU A 1 95 ? -4.362 2.057 -4.801 1.00 91.12 95 LEU A CA 1
ATOM 736 C C . LEU A 1 95 ? -4.458 0.838 -5.727 1.00 91.12 95 LEU A C 1
ATOM 738 O O . LEU A 1 95 ? -3.575 -0.014 -5.719 1.00 91.12 95 LEU A O 1
ATOM 742 N N . HIS A 1 96 ? -5.506 0.762 -6.54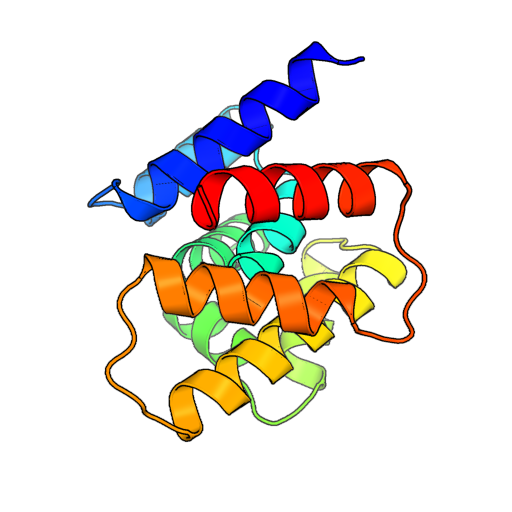6 1.00 91.62 96 HIS A N 1
ATOM 743 C CA . HIS A 1 96 ? -5.692 -0.315 -7.514 1.00 91.62 96 HIS A CA 1
ATOM 744 C C . HIS A 1 96 ? -4.537 -0.368 -8.518 1.00 91.62 96 HIS A C 1
ATOM 746 O O . HIS A 1 96 ? -3.991 -1.441 -8.764 1.00 91.62 96 HIS A O 1
ATOM 752 N N . ALA A 1 97 ? -4.123 0.777 -9.065 1.00 91.00 97 ALA A N 1
ATOM 753 C CA . ALA A 1 97 ? -3.002 0.828 -9.996 1.00 91.00 97 ALA A CA 1
ATOM 754 C C . ALA A 1 97 ? -1.684 0.379 -9.341 1.00 91.00 97 ALA A C 1
ATOM 756 O O . ALA A 1 97 ? -0.955 -0.416 -9.931 1.00 91.00 97 ALA A O 1
ATOM 757 N N . ALA A 1 98 ? -1.416 0.805 -8.102 1.00 92.12 98 ALA A N 1
ATOM 758 C CA . ALA A 1 98 ? -0.248 0.362 -7.344 1.00 92.12 98 ALA A CA 1
ATOM 759 C C . ALA A 1 98 ? -0.250 -1.159 -7.102 1.00 92.12 98 ALA A C 1
ATOM 761 O O . ALA A 1 98 ? 0.773 -1.810 -7.293 1.00 92.12 98 ALA A O 1
ATOM 762 N N . VAL A 1 99 ? -1.400 -1.749 -6.757 1.00 92.25 99 VAL A N 1
ATOM 763 C CA . VAL A 1 99 ? -1.545 -3.207 -6.585 1.00 92.25 99 VAL A CA 1
ATOM 764 C C . VAL A 1 99 ? -1.297 -3.958 -7.896 1.00 92.25 99 VAL A C 1
ATOM 766 O O . VAL A 1 99 ? -0.616 -4.983 -7.901 1.00 92.25 99 VAL A O 1
ATOM 769 N N . VAL A 1 100 ? -1.814 -3.453 -9.018 1.00 91.38 100 VAL A N 1
ATOM 770 C CA . VAL A 1 100 ? -1.580 -4.050 -10.343 1.00 91.38 100 VAL A CA 1
ATOM 771 C C . VAL A 1 100 ? -0.093 -4.010 -10.705 1.00 91.38 100 VAL A C 1
ATOM 773 O O . VAL A 1 100 ? 0.453 -5.029 -11.126 1.00 91.38 100 VAL A O 1
ATOM 776 N N . ILE A 1 101 ? 0.577 -2.873 -10.488 1.00 91.62 101 ILE A N 1
ATOM 777 C CA . ILE A 1 101 ? 2.022 -2.724 -10.717 1.00 91.62 101 ILE A CA 1
ATOM 778 C C . ILE A 1 101 ? 2.816 -3.687 -9.831 1.00 91.62 101 ILE A C 1
ATOM 780 O O . ILE A 1 101 ? 3.696 -4.387 -10.326 1.00 91.62 101 ILE A O 1
ATOM 784 N N . TYR A 1 102 ? 2.486 -3.759 -8.539 1.00 91.88 102 TYR A N 1
ATOM 785 C CA . TYR A 1 102 ? 3.139 -4.665 -7.598 1.00 91.88 102 TYR A CA 1
ATOM 786 C C . TYR A 1 102 ? 3.065 -6.119 -8.072 1.00 91.88 102 TYR A C 1
ATOM 788 O O . TYR A 1 102 ? 4.074 -6.819 -8.098 1.00 91.88 102 TYR A O 1
ATOM 796 N N . ARG A 1 103 ? 1.882 -6.562 -8.510 1.00 89.38 103 ARG A N 1
ATOM 797 C CA . ARG A 1 103 ? 1.678 -7.925 -9.015 1.00 89.38 103 ARG A CA 1
ATOM 798 C C . ARG A 1 103 ? 2.467 -8.201 -10.289 1.00 89.38 103 ARG A C 1
ATOM 800 O O . ARG A 1 103 ? 3.067 -9.265 -10.393 1.00 89.38 103 ARG A O 1
ATOM 807 N N . ASP A 1 104 ? 2.485 -7.262 -11.232 1.00 89.81 104 ASP A N 1
ATOM 808 C CA . ASP A 1 104 ? 3.291 -7.376 -12.454 1.00 89.81 104 ASP A CA 1
ATOM 809 C C . ASP A 1 104 ? 4.790 -7.499 -12.124 1.00 89.81 104 ASP A C 1
ATOM 811 O O . ASP A 1 104 ? 5.507 -8.300 -12.723 1.00 89.81 104 ASP A O 1
ATOM 815 N N . MET A 1 105 ? 5.260 -6.760 -11.116 1.00 88.75 105 MET A N 1
ATOM 816 C CA . MET A 1 105 ? 6.645 -6.809 -10.645 1.00 88.75 105 MET A CA 1
ATOM 817 C C . MET A 1 105 ? 7.000 -8.124 -9.949 1.00 88.75 105 MET A C 1
ATOM 819 O O . MET A 1 105 ? 8.039 -8.705 -10.262 1.00 88.75 105 MET A O 1
ATOM 823 N N . GLU A 1 106 ? 6.140 -8.610 -9.053 1.00 86.06 106 GLU A N 1
ATOM 824 C CA . GLU A 1 106 ? 6.299 -9.911 -8.389 1.00 86.06 106 GLU A CA 1
ATOM 825 C C . GLU A 1 106 ? 6.306 -11.061 -9.407 1.00 86.06 106 GLU A C 1
ATOM 827 O O . GLU A 1 106 ? 7.150 -11.951 -9.332 1.00 86.06 106 GLU A O 1
ATOM 832 N N . GLN A 1 107 ? 5.417 -11.020 -10.407 1.00 83.94 107 GLN A N 1
ATOM 833 C CA . GLN A 1 107 ? 5.339 -12.041 -11.460 1.00 83.94 107 GLN A CA 1
ATOM 834 C C . GLN A 1 107 ? 6.571 -12.051 -12.370 1.00 83.94 107 GLN A C 1
ATOM 836 O O . GLN A 1 107 ? 7.024 -13.120 -12.776 1.00 83.94 107 GLN A O 1
ATOM 841 N N . LYS A 1 108 ? 7.130 -10.876 -12.687 1.00 81.06 108 LYS A N 1
ATOM 842 C CA . LYS A 1 108 ? 8.359 -10.748 -13.491 1.00 81.06 108 LYS A CA 1
ATOM 843 C C . LYS A 1 108 ? 9.620 -11.168 -12.731 1.00 81.06 108 LYS A C 1
ATOM 845 O O . LYS A 1 108 ? 10.653 -11.391 -13.361 1.00 81.06 108 LYS A O 1
ATOM 850 N N . GLY A 1 109 ? 9.534 -11.312 -11.407 1.00 66.19 109 GLY A N 1
ATOM 851 C CA . GLY A 1 109 ? 10.378 -12.224 -10.635 1.00 66.19 109 GLY A CA 1
ATOM 852 C C . GLY A 1 109 ? 11.885 -12.013 -10.767 1.00 66.19 109 GLY A C 1
ATOM 853 O O . GLY A 1 109 ? 12.639 -12.981 -10.823 1.00 66.19 109 GLY A O 1
ATOM 854 N N . THR A 1 110 ? 12.362 -10.771 -10.831 1.00 59.41 110 THR A N 1
ATOM 855 C CA . THR A 1 110 ? 13.803 -10.512 -10.703 1.00 59.41 110 THR A CA 1
ATOM 856 C C . THR A 1 110 ? 14.166 -10.403 -9.222 1.00 59.41 110 THR A C 1
ATOM 858 O O . THR A 1 110 ? 13.423 -9.797 -8.452 1.00 59.41 110 THR A O 1
ATOM 861 N N . TYR A 1 111 ? 15.319 -10.947 -8.817 1.00 65.00 111 TYR A N 1
ATOM 862 C CA . TYR A 1 111 ? 15.916 -10.747 -7.488 1.00 65.00 111 TYR A CA 1
ATOM 863 C C . TYR A 1 111 ? 16.309 -9.273 -7.290 1.00 65.00 111 TYR A C 1
ATOM 865 O O . TYR A 1 111 ? 17.482 -8.898 -7.334 1.00 65.00 111 TYR A O 1
ATOM 873 N N . LEU A 1 112 ? 15.317 -8.404 -7.128 1.00 75.56 112 LEU A N 1
ATOM 874 C CA . LEU A 1 112 ? 15.518 -7.000 -6.823 1.00 75.56 112 LEU A CA 1
ATOM 875 C C . LEU A 1 112 ? 15.785 -6.868 -5.328 1.00 75.56 112 LEU A C 1
ATOM 877 O O . LEU A 1 112 ? 15.097 -7.456 -4.493 1.00 75.56 112 LEU A O 1
ATOM 881 N N . SER A 1 113 ? 16.779 -6.055 -4.973 1.00 82.50 113 SER A N 1
ATOM 882 C CA . SER A 1 113 ? 16.879 -5.575 -3.599 1.00 82.50 113 SER A CA 1
ATOM 883 C C . SER A 1 113 ? 15.613 -4.787 -3.250 1.00 82.50 113 SER A C 1
ATOM 885 O O . SER A 1 113 ? 14.989 -4.182 -4.123 1.00 82.50 113 SER A O 1
ATOM 887 N N . LYS A 1 114 ? 15.259 -4.739 -1.961 1.00 79.25 114 LYS A N 1
ATOM 888 C CA . LYS A 1 114 ? 14.093 -3.974 -1.482 1.00 79.25 114 LYS A CA 1
ATOM 889 C C . LYS A 1 114 ? 14.097 -2.523 -1.980 1.00 79.25 114 LYS A C 1
ATOM 891 O O . LYS A 1 114 ? 13.057 -2.024 -2.388 1.00 79.25 114 LYS A O 1
ATOM 896 N N . SER A 1 115 ? 15.267 -1.878 -2.000 1.00 82.25 115 SER A N 1
ATOM 897 C CA . SER A 1 115 ? 15.436 -0.518 -2.526 1.00 82.25 115 SER A CA 1
ATOM 898 C C . SER A 1 115 ? 15.100 -0.425 -4.014 1.00 82.25 115 SER A C 1
ATOM 900 O O . SER A 1 115 ? 14.265 0.384 -4.388 1.00 82.25 115 SER A O 1
ATOM 902 N N . LYS A 1 116 ? 15.658 -1.309 -4.853 1.00 86.06 116 LYS A N 1
ATOM 903 C CA . LYS A 1 116 ? 15.372 -1.335 -6.297 1.00 86.06 116 LYS A CA 1
ATOM 904 C C . LYS A 1 116 ? 13.903 -1.629 -6.586 1.00 86.06 116 LYS A C 1
ATOM 906 O O . LYS A 1 116 ? 13.332 -1.036 -7.494 1.00 86.06 116 LYS A O 1
ATOM 911 N N . PHE A 1 117 ? 13.291 -2.526 -5.813 1.00 86.81 117 PHE A N 1
ATOM 912 C CA . PHE A 1 117 ? 11.863 -2.805 -5.920 1.00 86.81 117 PHE A CA 1
ATOM 913 C C . PHE A 1 117 ? 11.037 -1.553 -5.600 1.00 86.81 117 PHE A C 1
ATOM 915 O O . PHE A 1 117 ? 10.154 -1.187 -6.368 1.00 86.81 117 PHE A O 1
ATOM 922 N N . GLN A 1 118 ? 11.361 -0.854 -4.511 1.00 87.31 118 GLN A N 1
ATOM 923 C CA . GLN A 1 118 ? 10.681 0.381 -4.128 1.00 87.31 118 GLN A CA 1
ATOM 924 C C . GLN A 1 118 ? 10.872 1.505 -5.159 1.00 87.31 118 GLN A C 1
ATOM 926 O O . GLN A 1 118 ? 9.895 2.168 -5.499 1.00 87.31 118 GLN A O 1
ATOM 931 N N . THR A 1 119 ? 12.083 1.700 -5.688 1.00 89.75 119 THR A N 1
ATOM 932 C CA . THR A 1 119 ? 12.352 2.673 -6.761 1.00 89.75 119 THR A CA 1
ATOM 933 C C . THR A 1 119 ? 11.487 2.382 -7.983 1.00 89.75 119 THR A C 1
ATOM 935 O O . THR A 1 119 ? 10.748 3.253 -8.427 1.00 89.75 119 THR A O 1
ATOM 938 N N . LEU A 1 120 ? 11.481 1.135 -8.465 1.00 90.19 120 LEU A N 1
ATOM 939 C CA . LEU A 1 120 ? 10.689 0.739 -9.633 1.00 90.19 120 LEU A CA 1
ATOM 940 C C . LEU A 1 120 ? 9.176 0.862 -9.402 1.00 90.19 120 LEU A C 1
ATOM 942 O O . LEU A 1 120 ? 8.445 1.203 -10.331 1.00 90.19 120 LEU A O 1
ATOM 946 N N . MET A 1 121 ? 8.695 0.588 -8.185 1.00 91.69 121 MET A N 1
ATOM 947 C CA . MET A 1 121 ? 7.297 0.823 -7.810 1.00 91.69 121 MET A CA 1
ATOM 948 C C . MET A 1 121 ? 6.942 2.307 -7.937 1.00 91.69 121 MET A C 1
ATOM 950 O O . MET A 1 121 ? 5.959 2.647 -8.594 1.00 91.69 121 MET A O 1
ATOM 954 N N . LEU A 1 122 ? 7.761 3.185 -7.351 1.00 90.75 122 LEU A N 1
ATOM 955 C CA . LEU A 1 122 ? 7.545 4.632 -7.365 1.00 90.75 122 LEU A CA 1
ATOM 956 C C . LEU A 1 122 ? 7.623 5.203 -8.785 1.00 90.75 122 LEU A C 1
ATOM 958 O O . LEU A 1 122 ? 6.721 5.935 -9.182 1.00 90.75 122 LEU A O 1
ATOM 962 N N . GLU A 1 123 ? 8.631 4.819 -9.570 1.00 92.00 123 GLU A N 1
ATOM 963 C CA . GLU A 1 123 ? 8.782 5.230 -10.972 1.00 92.00 123 GLU A CA 1
ATOM 964 C C . GLU A 1 123 ? 7.565 4.836 -11.814 1.00 92.00 123 GLU A C 1
ATOM 966 O O . GLU A 1 123 ? 7.011 5.660 -12.546 1.00 92.00 123 GLU A O 1
ATOM 971 N N . ARG A 1 124 ? 7.108 3.583 -11.692 1.00 92.19 124 ARG A N 1
ATOM 972 C CA . ARG A 1 124 ? 5.943 3.096 -12.439 1.00 92.19 124 ARG A CA 1
ATOM 973 C C . ARG A 1 124 ? 4.662 3.796 -12.024 1.00 92.19 124 ARG A C 1
ATOM 975 O O . ARG A 1 124 ? 3.866 4.118 -12.897 1.00 92.19 124 ARG A O 1
ATOM 982 N N . VAL A 1 125 ? 4.466 4.034 -10.726 1.00 91.38 125 VAL A N 1
ATOM 983 C CA . VAL A 1 125 ? 3.291 4.756 -10.227 1.00 91.38 125 VAL A CA 1
ATOM 984 C C . VAL A 1 125 ? 3.304 6.198 -10.727 1.00 91.38 125 VAL A C 1
ATOM 986 O O . VAL A 1 125 ? 2.307 6.628 -11.293 1.00 91.38 125 VAL A O 1
ATOM 989 N N . LEU A 1 126 ? 4.419 6.922 -10.592 1.00 89.56 126 LEU A N 1
ATOM 990 C CA . LEU A 1 126 ? 4.552 8.315 -11.045 1.00 89.56 126 LEU A CA 1
ATOM 991 C C . LEU A 1 126 ? 4.407 8.473 -12.567 1.00 89.56 126 LEU A C 1
ATOM 993 O O . LEU A 1 126 ? 4.011 9.535 -13.035 1.00 89.56 126 LEU A O 1
ATOM 997 N N . SER A 1 127 ? 4.682 7.414 -13.331 1.00 91.06 127 SER A N 1
ATOM 998 C CA . SER A 1 127 ? 4.517 7.390 -14.790 1.00 91.06 127 SER A CA 1
ATOM 999 C C . SER A 1 127 ? 3.083 7.088 -15.249 1.00 91.06 127 SER A C 1
ATOM 1001 O O . SER A 1 127 ? 2.818 7.056 -16.453 1.00 91.06 127 SER A O 1
ATOM 1003 N N . LEU A 1 128 ? 2.147 6.819 -14.332 1.00 88.50 128 LEU A N 1
ATOM 1004 C CA . LEU A 1 128 ? 0.763 6.527 -14.694 1.00 88.50 128 LEU A CA 1
ATOM 1005 C C . LEU A 1 128 ? 0.047 7.781 -15.220 1.00 88.50 128 LEU A C 1
ATOM 1007 O O . LEU A 1 128 ? 0.182 8.858 -14.640 1.00 88.50 128 LEU A O 1
ATOM 1011 N N . PRO A 1 129 ? -0.822 7.645 -16.238 1.00 84.94 129 PRO A N 1
ATOM 1012 C CA . PRO A 1 129 ? -1.658 8.738 -16.728 1.00 84.94 129 PRO A CA 1
ATOM 1013 C C . PRO A 1 129 ? -2.873 8.964 -15.806 1.00 84.94 129 PRO A C 1
ATOM 1015 O O . PRO A 1 129 ? -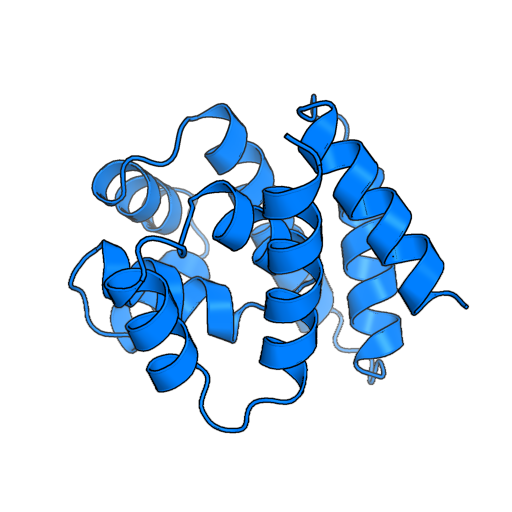4.022 8.899 -16.240 1.00 84.94 129 PRO A O 1
ATOM 1018 N N . ILE A 1 130 ? -2.634 9.174 -14.509 1.00 80.56 130 ILE A N 1
ATOM 1019 C CA . ILE A 1 130 ? -3.666 9.439 -13.499 1.00 80.56 130 ILE A CA 1
ATOM 1020 C C . ILE A 1 130 ? -3.432 10.795 -12.841 1.00 80.56 130 ILE A C 1
ATOM 1022 O O . ILE A 1 130 ? -2.300 11.224 -12.642 1.00 80.56 130 ILE A O 1
ATOM 1026 N N . THR A 1 131 ? -4.517 11.477 -12.484 1.00 79.12 131 THR A N 1
ATOM 1027 C CA . THR A 1 131 ? -4.434 12.723 -11.720 1.00 79.12 131 THR A CA 1
ATOM 1028 C C . THR A 1 131 ? -4.120 12.401 -10.263 1.00 79.12 131 THR A C 1
ATOM 1030 O O . THR A 1 131 ? -4.903 11.723 -9.596 1.00 79.12 131 THR A O 1
ATOM 1033 N N . PHE A 1 132 ? -2.985 12.896 -9.782 1.00 75.94 132 PHE A N 1
ATOM 1034 C CA . PHE A 1 132 ? -2.611 12.849 -8.374 1.00 75.94 132 PHE A CA 1
ATOM 1035 C C . PHE A 1 132 ? -3.166 14.067 -7.640 1.00 75.94 132 PHE A C 1
ATOM 1037 O O . PHE A 1 132 ? -3.325 15.138 -8.226 1.00 75.94 132 PHE A O 1
ATOM 1044 N N . ASP A 1 133 ? -3.423 13.907 -6.345 1.00 80.94 133 ASP A N 1
ATOM 1045 C CA . ASP A 1 133 ? -3.448 15.062 -5.455 1.00 80.94 133 ASP A CA 1
ATOM 1046 C C . ASP A 1 133 ? -2.022 15.627 -5.344 1.00 80.94 133 ASP A C 1
ATOM 1048 O O . ASP A 1 133 ? -1.057 14.856 -5.322 1.00 80.94 133 ASP A O 1
ATOM 1052 N N . GLU A 1 134 ? -1.882 16.951 -5.272 1.00 80.50 134 GLU A N 1
ATOM 1053 C CA . GLU A 1 134 ? -0.577 17.623 -5.195 1.00 80.50 134 GLU A CA 1
ATOM 1054 C C . GLU A 1 134 ? 0.267 17.078 -4.031 1.00 80.50 134 GLU A C 1
ATOM 1056 O O . GLU A 1 134 ? 1.449 16.777 -4.203 1.00 80.50 134 GLU A O 1
ATOM 1061 N N . SER A 1 135 ? -0.366 16.824 -2.881 1.00 81.12 135 SER A N 1
ATOM 1062 C CA . SER A 1 135 ? 0.313 16.316 -1.685 1.00 81.12 135 SER A CA 1
ATOM 1063 C C . SER A 1 135 ? 0.788 14.865 -1.818 1.00 81.12 135 SER A C 1
ATOM 1065 O O . SER A 1 135 ? 1.789 14.476 -1.210 1.00 81.12 135 SER A O 1
ATOM 1067 N N . ASP A 1 136 ? 0.075 14.038 -2.588 1.00 81.06 136 ASP A N 1
ATOM 1068 C CA . ASP A 1 136 ? 0.470 12.655 -2.854 1.00 81.06 136 ASP A CA 1
ATOM 1069 C C . ASP A 1 136 ? 1.584 12.606 -3.902 1.00 81.06 136 ASP A C 1
ATOM 1071 O O . ASP A 1 136 ? 2.521 11.824 -3.750 1.00 81.06 136 ASP A O 1
ATOM 1075 N N . PHE A 1 137 ? 1.534 13.471 -4.917 1.00 84.00 137 PHE A N 1
ATOM 1076 C CA . PHE A 1 137 ? 2.590 13.581 -5.921 1.00 84.00 137 PHE A CA 1
ATOM 1077 C C . PHE A 1 137 ? 3.917 14.055 -5.311 1.00 84.00 137 PHE A C 1
ATOM 1079 O O . PHE A 1 137 ? 4.939 13.391 -5.492 1.00 84.00 137 PHE A O 1
ATOM 1086 N N . GLU A 1 138 ? 3.897 15.139 -4.525 1.00 85.69 138 GLU A N 1
ATOM 1087 C CA . GLU A 1 138 ? 5.087 15.671 -3.843 1.00 85.69 138 GLU A CA 1
ATOM 1088 C C . GLU A 1 138 ? 5.702 14.626 -2.900 1.00 85.69 138 GLU A C 1
ATOM 1090 O O . GLU A 1 138 ? 6.913 14.404 -2.913 1.00 85.69 138 GLU A O 1
ATOM 1095 N N . TYR A 1 139 ? 4.867 13.901 -2.145 1.00 84.31 139 TYR A N 1
ATOM 1096 C CA . TYR A 1 139 ? 5.327 12.820 -1.274 1.00 84.31 139 TYR A CA 1
ATOM 1097 C C . TYR A 1 139 ? 6.032 11.698 -2.049 1.00 84.31 139 TYR A C 1
ATOM 1099 O O . TYR A 1 139 ? 7.068 11.193 -1.611 1.00 84.31 139 TYR A O 1
ATOM 1107 N N . LEU A 1 140 ? 5.449 11.254 -3.167 1.00 84.88 140 LEU A N 1
ATOM 1108 C CA . LEU A 1 140 ? 6.003 10.153 -3.955 1.00 84.88 140 LEU A CA 1
ATOM 1109 C C . LEU A 1 140 ? 7.327 10.549 -4.617 1.00 84.88 140 LEU A C 1
ATOM 1111 O O . LEU A 1 140 ? 8.242 9.726 -4.636 1.00 84.88 140 LEU A O 1
ATOM 1115 N N . LEU A 1 141 ? 7.449 11.798 -5.077 1.00 85.81 141 LEU A N 1
ATOM 1116 C CA . LEU A 1 141 ? 8.704 12.353 -5.588 1.00 85.81 141 LEU A CA 1
ATOM 1117 C C . LEU A 1 141 ? 9.778 12.437 -4.500 1.00 85.81 141 LEU A C 1
ATOM 1119 O O . LEU A 1 141 ? 10.856 11.875 -4.670 1.00 85.81 141 LEU A O 1
ATOM 1123 N N . GLU A 1 142 ? 9.466 13.034 -3.343 1.00 87.31 142 GLU A N 1
ATOM 1124 C CA . GLU A 1 142 ? 10.416 13.117 -2.224 1.00 87.31 142 GLU A CA 1
ATOM 1125 C C . GLU A 1 142 ? 10.883 11.719 -1.792 1.00 87.31 142 GLU A C 1
ATOM 1127 O O . GLU A 1 142 ? 12.048 11.499 -1.444 1.00 87.31 142 GLU A O 1
ATOM 1132 N N . LYS A 1 143 ? 9.974 10.738 -1.809 1.00 84.62 143 LYS A N 1
ATOM 1133 C CA . LYS A 1 143 ? 10.315 9.361 -1.464 1.00 84.62 143 LYS A CA 1
ATOM 1134 C C . LYS A 1 143 ? 11.188 8.700 -2.529 1.00 84.62 143 LYS A C 1
ATOM 1136 O O . LYS A 1 143 ? 12.080 7.947 -2.144 1.00 84.62 143 LYS A O 1
ATOM 1141 N N . LEU A 1 144 ? 10.950 8.967 -3.812 1.00 86.12 144 LEU A N 1
ATOM 1142 C CA . LEU A 1 144 ? 11.775 8.462 -4.908 1.00 86.12 144 LEU A CA 1
ATOM 1143 C C . LEU A 1 144 ? 13.210 8.985 -4.782 1.00 86.12 144 LEU A C 1
ATOM 1145 O O . LEU A 1 144 ? 14.135 8.175 -4.759 1.00 86.12 144 LEU A O 1
ATOM 1149 N N . ASP A 1 145 ? 13.382 10.292 -4.575 1.00 85.38 145 ASP A N 1
ATOM 1150 C CA . ASP A 1 145 ? 14.698 10.925 -4.419 1.00 85.38 145 ASP A CA 1
ATOM 1151 C C . ASP A 1 145 ? 15.493 10.312 -3.258 1.00 85.38 145 ASP A C 1
ATOM 1153 O O . ASP A 1 145 ? 16.670 9.989 -3.394 1.00 85.38 145 ASP A O 1
ATOM 1157 N N . ARG A 1 146 ? 14.838 10.073 -2.113 1.00 83.75 146 ARG A N 1
ATOM 1158 C CA . ARG A 1 146 ? 15.478 9.477 -0.925 1.00 83.75 146 ARG A CA 1
ATOM 1159 C C . ARG A 1 146 ? 15.883 8.012 -1.088 1.00 83.75 146 ARG A C 1
ATOM 1161 O O . ARG A 1 146 ? 16.712 7.544 -0.317 1.00 83.75 146 ARG A O 1
ATOM 1168 N N . VAL A 1 147 ? 15.219 7.262 -1.967 1.00 79.94 147 VAL A N 1
ATOM 1169 C CA . VAL A 1 147 ? 15.507 5.832 -2.192 1.00 79.94 147 VAL A CA 1
ATOM 1170 C C . VAL A 1 147 ? 16.499 5.652 -3.346 1.00 79.94 147 VAL A C 1
ATOM 1172 O O . VAL A 1 147 ? 17.200 4.641 -3.387 1.00 79.94 147 VAL A O 1
ATOM 1175 N N . ALA A 1 148 ? 16.551 6.614 -4.272 1.00 75.12 148 ALA A N 1
ATOM 1176 C CA . ALA A 1 148 ? 17.511 6.661 -5.371 1.00 75.12 148 ALA A CA 1
ATOM 1177 C C . ALA A 1 148 ? 18.889 7.224 -4.966 1.00 75.12 148 ALA A C 1
ATOM 1179 O O . ALA A 1 148 ? 19.873 6.902 -5.632 1.00 75.12 148 ALA A O 1
ATOM 1180 N N . ALA A 1 149 ? 18.949 8.042 -3.908 1.00 68.19 149 ALA A N 1
ATOM 1181 C CA . ALA A 1 149 ? 20.182 8.550 -3.295 1.00 68.19 149 ALA A CA 1
ATOM 1182 C C . ALA A 1 149 ? 20.933 7.475 -2.489 1.00 68.19 149 ALA A C 1
ATOM 1184 O O . ALA A 1 149 ? 22.183 7.467 -2.567 1.00 68.19 149 ALA A O 1
#